Protein 6ECM (pdb70)

Structure (mmCIF, N/CA/C/O backbone):
data_6ECM
#
_entry.id   6ECM
#
_cell.length_a   54.498
_cell.length_b   54.498
_cell.length_c   83.580
_cell.angle_alpha   90.00
_cell.angle_beta   90.00
_cell.angle_gamma   90.00
#
_symmetry.space_group_name_H-M   'P 43 21 2'
#
loop_
_entity.id
_entity.type
_entity.pdbx_description
1 polymer 'Sorting nexin-15'
2 non-polymer 'SULFATE ION'
3 water water
#
loop_
_atom_site.group_PDB
_atom_site.id
_atom_site.type_symbol
_atom_site.label_atom_id
_atom_site.label_alt_id
_atom_site.label_comp_id
_atom_site.label_asym_id
_atom_site.label_entity_id
_atom_site.label_seq_id
_atom_site.pdbx_PDB_ins_code
_atom_site.Cartn_x
_atom_site.Cartn_y
_atom_site.Cartn_z
_atom_site.occupancy
_atom_site.B_iso_or_equiv
_atom_site.auth_seq_id
_atom_site.auth_comp_id
_atom_site.auth_asym_id
_atom_site.auth_atom_id
_atom_site.pdbx_PDB_model_num
ATOM 1 N N . PHE A 1 11 ? 82.018 -12.995 20.027 1.00 88.33 9 PHE A N 1
ATOM 2 C CA . PHE A 1 11 ? 81.182 -12.895 21.219 1.00 103.15 9 PHE A CA 1
ATOM 3 C C . PHE A 1 11 ? 81.422 -11.578 21.972 1.00 100.04 9 PHE A C 1
ATOM 4 O O . PHE A 1 11 ? 82.077 -11.575 23.013 1.00 109.88 9 PHE A O 1
ATOM 12 N N . LEU A 1 12 ? 80.883 -10.491 21.403 1.00 93.67 10 LEU A N 1
ATOM 13 C CA . LEU A 1 12 ? 80.900 -9.089 21.883 1.00 93.21 10 LEU A CA 1
ATOM 14 C C . LEU A 1 12 ? 80.815 -8.187 20.641 1.00 84.75 10 LEU A C 1
ATOM 15 O O . LEU A 1 12 ? 81.835 -7.841 20.053 1.00 73.57 10 LEU A O 1
ATOM 20 N N . ARG A 1 13 ? 79.600 -7.816 20.245 1.00 82.52 11 ARG A N 1
ATOM 21 C CA . ARG A 1 13 ? 79.382 -7.097 18.986 1.00 71.21 11 ARG A CA 1
ATOM 22 C C . ARG A 1 13 ? 79.890 -5.647 19.001 1.00 73.89 11 ARG A C 1
ATOM 23 O O . ARG A 1 13 ? 79.891 -4.984 20.042 1.00 77.70 11 ARG A O 1
ATOM 31 N N . HIS A 1 14 ? 80.335 -5.179 17.832 1.00 72.78 12 HIS A N 1
ATOM 32 C CA . HIS A 1 14 ? 80.773 -3.793 17.627 1.00 67.14 12 HIS A CA 1
ATOM 33 C C . HIS A 1 14 ? 80.463 -3.320 16.205 1.00 62.44 12 HIS A C 1
ATOM 34 O O . HIS A 1 14 ? 80.884 -3.952 15.251 1.00 65.33 12 HIS A O 1
ATOM 41 N N . TYR A 1 15 ? 79.739 -2.216 16.056 1.00 63.68 13 TYR A N 1
ATOM 42 C CA . TYR A 1 15 ? 79.439 -1.705 14.716 1.00 67.74 13 TYR A CA 1
ATOM 43 C C . TYR A 1 15 ? 80.162 -0.407 14.434 1.00 70.62 13 TYR A C 1
ATOM 44 O O . TYR A 1 15 ? 80.393 0.397 15.340 1.00 71.48 13 TYR A O 1
ATOM 53 N N . THR A 1 16 ? 80.510 -0.210 13.168 1.00 65.56 14 THR A N 1
ATOM 54 C CA . THR A 1 16 ? 80.945 1.096 12.677 1.00 62.01 14 THR A CA 1
ATOM 55 C C . THR A 1 16 ? 80.316 1.360 11.322 1.00 57.53 14 THR A C 1
ATOM 56 O O . THR A 1 16 ? 80.050 0.428 10.571 1.00 58.87 14 THR A O 1
ATOM 60 N N . VAL A 1 17 ? 80.039 2.629 11.047 1.00 58.37 15 VAL A N 1
ATOM 61 C CA . VAL A 1 17 ? 79.612 3.079 9.733 1.00 54.27 15 VAL A CA 1
ATOM 62 C C . VAL A 1 17 ? 80.626 4.100 9.252 1.00 61.84 15 VAL A C 1
ATOM 63 O O . VAL A 1 17 ? 80.941 5.046 9.970 1.00 63.05 15 VAL A O 1
ATOM 67 N N . SER A 1 18 ? 81.153 3.919 8.049 1.00 71.32 16 SER A N 1
ATOM 68 C CA . SER A 1 18 ? 82.279 4.743 7.631 1.00 65.50 16 SER A CA 1
ATOM 69 C C . SER A 1 18 ? 82.486 4.843 6.141 1.00 74.38 16 SER A C 1
ATOM 70 O O . SER A 1 18 ? 81.720 4.296 5.344 1.00 58.74 16 SER A O 1
ATOM 73 N N . ASP A 1 19 ? 83.562 5.545 5.798 1.00 81.39 17 ASP A N 1
ATOM 74 C CA . ASP A 1 19 ? 84.061 5.671 4.434 1.00 74.77 17 ASP A CA 1
ATOM 75 C C . ASP A 1 19 ? 82.965 5.849 3.394 1.00 74.15 17 ASP A C 1
ATOM 76 O O . ASP A 1 19 ? 82.793 4.999 2.515 1.00 71.08 17 ASP A O 1
ATOM 81 N N . PRO A 1 20 ? 82.211 6.957 3.494 1.00 73.28 18 PRO A N 1
ATOM 82 C CA . PRO A 1 20 ? 81.194 7.250 2.479 1.00 71.38 18 PRO A CA 1
ATOM 83 C C . PRO A 1 20 ? 81.838 7.397 1.107 1.00 77.05 18 PRO A C 1
ATOM 84 O O . PRO A 1 20 ? 82.960 7.900 1.025 1.00 67.75 18 PRO A O 1
ATOM 88 N N . ARG A 1 21 ? 81.147 6.939 0.063 1.00 71.93 19 ARG A N 1
ATOM 89 C CA . ARG A 1 21 ? 81.660 6.948 -1.303 1.00 69.63 19 ARG A CA 1
ATOM 90 C C . ARG A 1 21 ? 80.504 7.137 -2.283 1.00 72.33 19 ARG A C 1
ATOM 91 O O . ARG A 1 21 ? 79.502 6.424 -2.210 1.00 65.27 19 ARG A O 1
ATOM 99 N N . THR A 1 22 ? 80.640 8.084 -3.205 1.00 71.74 20 THR A N 1
ATOM 100 C CA . THR A 1 22 ? 79.602 8.296 -4.205 1.00 78.70 20 THR A CA 1
ATOM 101 C C . THR A 1 22 ? 79.608 7.131 -5.196 1.00 68.35 20 THR A C 1
ATOM 102 O O . THR A 1 22 ? 80.667 6.586 -5.510 1.00 75.62 20 THR A O 1
ATOM 106 N N . HIS A 1 23 ? 78.421 6.753 -5.670 1.00 60.31 21 HIS A N 1
ATOM 107 C CA . HIS A 1 23 ? 78.235 5.644 -6.604 1.00 64.09 21 HIS A CA 1
ATOM 108 C C . HIS A 1 23 ? 78.063 6.209 -8.024 1.00 67.39 21 HIS A C 1
ATOM 109 O O . HIS A 1 23 ? 77.660 7.360 -8.181 1.00 62.37 21 HIS A O 1
ATOM 116 N N . PRO A 1 24 ? 78.398 5.422 -9.060 1.00 63.46 22 PRO A N 1
ATOM 117 C CA . PRO A 1 24 ? 78.223 5.972 -10.411 1.00 70.07 22 PRO A CA 1
ATOM 118 C C . PRO A 1 24 ? 76.802 6.472 -10.668 1.00 77.73 22 PRO A C 1
ATOM 119 O O . PRO A 1 24 ? 76.632 7.395 -11.466 1.00 75.07 22 PRO A O 1
ATOM 123 N N . LYS A 1 25 ? 75.816 5.901 -9.975 1.00 68.74 23 LYS A N 1
ATOM 124 C CA . LYS A 1 25 ? 74.424 6.328 -10.108 1.00 66.00 23 LYS A CA 1
ATOM 125 C C . LYS A 1 25 ? 74.074 7.587 -9.313 1.00 74.80 23 LYS A C 1
ATOM 126 O O . LYS A 1 25 ? 72.920 8.020 -9.320 1.00 72.83 23 LYS A O 1
ATOM 132 N N . GLY A 1 26 ? 75.040 8.154 -8.598 1.00 66.61 24 GLY A N 1
ATOM 133 C CA . GLY A 1 26 ? 74.793 9.392 -7.870 1.00 78.22 24 GLY A CA 1
ATOM 134 C C . GLY A 1 26 ? 74.653 9.363 -6.352 1.00 79.72 24 GLY A C 1
ATOM 135 O O . GLY A 1 26 ? 75.074 10.312 -5.682 1.00 86.56 24 GLY A O 1
ATOM 136 N N . TYR A 1 27 ? 74.065 8.302 -5.797 1.00 79.36 25 TYR A N 1
ATOM 137 C CA . TYR A 1 27 ? 73.842 8.236 -4.341 1.00 75.91 25 TYR A CA 1
ATOM 138 C C . TYR A 1 27 ? 75.078 7.884 -3.522 1.00 66.05 25 TYR A C 1
ATOM 139 O O . TYR A 1 27 ? 75.949 7.136 -3.963 1.00 71.10 25 TYR A O 1
ATOM 148 N N . THR A 1 28 ? 75.141 8.409 -2.303 1.00 82.18 26 THR A N 1
ATOM 149 C CA . THR A 1 28 ? 76.258 8.100 -1.425 1.00 75.31 26 THR A CA 1
ATOM 150 C C . THR A 1 28 ? 76.050 6.737 -0.768 1.00 72.67 26 THR A C 1
ATOM 151 O O . THR A 1 28 ? 74.919 6.349 -0.455 1.00 72.45 26 THR A O 1
ATOM 155 N N . GLU A 1 29 ? 77.146 6.006 -0.589 1.00 64.41 27 GLU A N 1
ATOM 156 C CA . GLU A 1 29 ? 77.102 4.680 0.015 1.00 78.17 27 GLU A CA 1
ATOM 157 C C . GLU A 1 29 ? 78.049 4.610 1.211 1.00 66.58 27 GLU A C 1
ATOM 158 O O . GLU A 1 29 ? 79.131 5.211 1.201 1.00 65.54 27 GLU A O 1
ATOM 164 N N . TYR A 1 30 ? 77.636 3.861 2.227 1.00 64.16 28 TYR A N 1
ATOM 165 C CA . TYR A 1 30 ? 78.384 3.738 3.471 1.00 64.48 28 TYR A CA 1
ATOM 166 C C . TYR A 1 30 ? 78.878 2.312 3.685 1.00 59.08 28 TYR A C 1
ATOM 167 O O . TYR A 1 30 ? 78.238 1.340 3.259 1.00 63.16 28 TYR A O 1
ATOM 176 N N . LYS A 1 31 ? 80.028 2.210 4.342 1.00 66.40 29 LYS A N 1
ATOM 177 C CA . LYS A 1 31 ? 80.594 0.941 4.794 1.00 65.16 29 LYS A CA 1
ATOM 178 C C . LYS A 1 31 ? 80.114 0.572 6.192 1.00 66.79 29 LYS A C 1
ATOM 179 O O . LYS A 1 31 ? 80.445 1.240 7.173 1.00 64.54 29 LYS A O 1
ATOM 185 N N . VAL A 1 32 ? 79.336 -0.4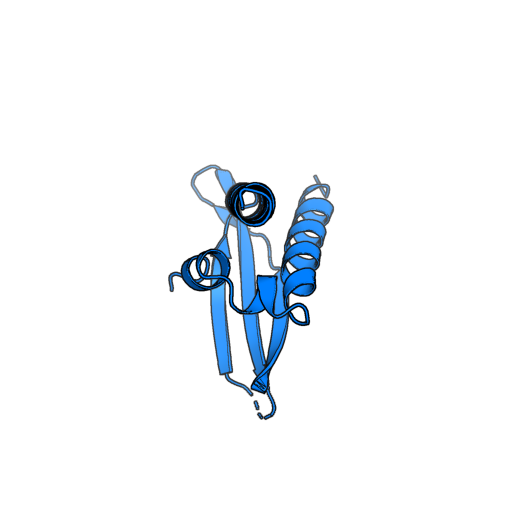97 6.283 1.00 68.22 30 VAL A N 1
ATOM 186 C CA . VAL A 1 32 ? 78.862 -0.987 7.569 1.00 63.19 30 VAL A CA 1
ATOM 187 C C . VAL A 1 32 ? 79.664 -2.196 7.989 1.00 68.29 30 VAL A C 1
ATOM 188 O O . VAL A 1 32 ? 79.638 -3.241 7.320 1.00 67.32 30 VAL A O 1
ATOM 192 N N . THR A 1 33 ? 80.375 -2.030 9.099 1.00 64.72 31 THR A N 1
ATOM 193 C CA . THR A 1 33 ? 81.243 -3.056 9.636 1.00 64.05 31 THR A CA 1
ATOM 194 C C . THR A 1 33 ? 80.694 -3.612 10.929 1.00 62.29 31 THR A C 1
ATOM 195 O O . THR A 1 33 ? 80.546 -2.885 11.916 1.00 73.39 31 THR A O 1
ATOM 199 N N . ALA A 1 34 ? 80.393 -4.902 10.919 1.00 60.10 32 ALA A N 1
ATOM 200 C CA . ALA A 1 34 ? 80.007 -5.619 12.122 1.00 58.98 32 ALA A CA 1
ATOM 201 C C . ALA A 1 34 ? 81.171 -6.487 12.578 1.00 73.32 32 ALA A C 1
ATOM 202 O O . ALA A 1 34 ? 81.628 -7.340 11.837 1.00 63.68 32 ALA A O 1
ATOM 204 N N . GLN A 1 35 ? 81.659 -6.270 13.795 1.00 66.66 33 GLN A N 1
ATOM 205 C CA . GLN A 1 35 ? 82.764 -7.062 14.310 1.00 66.19 33 GLN A CA 1
ATOM 206 C C . GLN A 1 35 ? 82.389 -7.865 15.551 1.00 81.28 33 GLN A C 1
ATOM 207 O O . GLN A 1 35 ? 81.644 -7.394 16.419 1.00 77.81 33 GLN A O 1
ATOM 213 N N . PHE A 1 36 ? 82.945 -9.068 15.637 1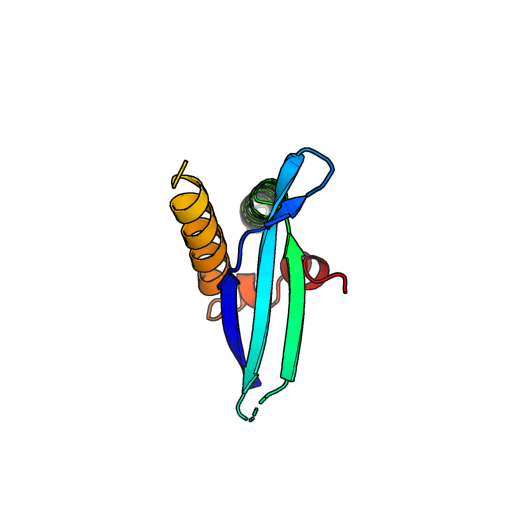.00 80.85 34 PHE A N 1
ATOM 214 C CA . PHE A 1 36 ? 82.765 -9.930 16.793 1.00 92.79 34 PHE A CA 1
ATOM 215 C C . PHE A 1 36 ? 84.126 -10.267 17.394 1.00 88.45 34 PHE A C 1
ATOM 216 O O . PHE A 1 36 ? 85.029 -10.708 16.687 1.00 91.26 34 PHE A O 1
ATOM 224 N N . ILE A 1 37 ? 84.266 -10.034 18.698 1.00 100.68 35 ILE A N 1
ATOM 225 C CA . ILE A 1 37 ? 85.532 -10.226 19.414 1.00 100.45 35 ILE A CA 1
ATOM 226 C C . ILE A 1 37 ? 85.319 -10.993 20.727 1.00 107.20 35 ILE A C 1
ATOM 227 O O . ILE A 1 37 ? 84.278 -10.843 21.375 1.00 96.53 35 ILE A O 1
ATOM 232 N N . SER A 1 38 ? 86.300 -11.808 21.119 1.00 118.40 36 SER A N 1
ATOM 233 C CA . SER A 1 38 ? 86.233 -12.532 22.394 1.00 115.55 36 SER A CA 1
ATOM 234 C C . SER A 1 38 ? 86.894 -11.735 23.513 1.00 96.36 36 SER A C 1
ATOM 235 O O . SER A 1 38 ? 87.872 -12.188 24.110 1.00 114.30 36 SER A O 1
ATOM 238 N N . VAL A 1 45 ? 88.873 -11.885 15.982 1.00 99.33 43 VAL A N 1
ATOM 239 C CA . VAL A 1 45 ? 87.949 -10.941 15.360 1.00 90.06 43 VAL A CA 1
ATOM 240 C C . VAL A 1 45 ? 87.302 -11.494 14.095 1.00 97.87 43 VAL A C 1
ATOM 241 O O . VAL A 1 45 ? 87.987 -11.812 13.127 1.00 87.58 43 VAL A O 1
ATOM 245 N N . LYS A 1 46 ? 85.977 -11.599 14.105 1.00 103.48 44 LYS A N 1
ATOM 246 C CA . LYS A 1 46 ? 85.227 -11.978 12.915 1.00 83.24 44 LYS A CA 1
ATOM 247 C C . LYS A 1 46 ? 84.446 -10.766 12.410 1.00 86.36 44 LYS A C 1
ATOM 248 O O . LYS A 1 46 ? 83.586 -10.253 13.110 1.00 91.47 44 LYS A O 1
ATOM 254 N N . GLU A 1 47 ? 84.731 -10.294 11.201 1.00 95.38 45 GLU A N 1
ATOM 255 C CA . GLU A 1 47 ? 84.021 -9.112 10.730 1.00 88.93 45 GLU A CA 1
ATOM 256 C C . GLU A 1 47 ? 83.257 -9.316 9.423 1.00 70.64 45 GLU A C 1
ATOM 257 O O . GLU A 1 47 ? 83.697 -10.010 8.506 1.00 82.16 45 GLU A O 1
ATOM 263 N N . VAL A 1 48 ? 82.085 -8.693 9.387 1.00 63.90 46 VAL A N 1
ATOM 264 C CA . VAL A 1 48 ? 81.155 -8.740 8.281 1.00 74.05 46 VAL A CA 1
ATOM 265 C C . VAL A 1 48 ? 80.978 -7.332 7.729 1.00 81.20 46 VAL A C 1
ATOM 266 O O . VAL A 1 48 ? 80.707 -6.399 8.483 1.00 71.99 46 VAL A O 1
ATOM 270 N N . VAL A 1 49 ? 81.141 -7.171 6.423 1.00 66.58 47 VAL A N 1
ATOM 271 C CA . VAL A 1 49 ? 81.047 -5.848 5.823 1.00 66.79 47 VAL A CA 1
ATOM 272 C C . VAL A 1 49 ? 79.956 -5.799 4.761 1.00 75.78 47 VAL A C 1
ATOM 273 O O . VAL A 1 49 ? 79.875 -6.677 3.895 1.00 76.39 47 VAL A O 1
ATOM 277 N N . VAL A 1 50 ? 79.109 -4.777 4.834 1.00 64.91 48 VAL A N 1
ATOM 278 C CA . VAL A 1 50 ? 78.133 -4.554 3.777 1.00 64.35 48 VAL A CA 1
ATOM 279 C C . VAL A 1 50 ? 78.114 -3.089 3.405 1.00 65.65 48 VAL A C 1
ATOM 280 O O . VAL A 1 50 ? 78.543 -2.246 4.186 1.00 66.76 48 VAL A O 1
ATOM 284 N N . TRP A 1 51 ? 77.600 -2.777 2.225 1.00 62.36 49 TRP A N 1
ATOM 285 C CA . TRP A 1 51 ? 77.502 -1.392 1.797 1.00 56.29 49 TRP A CA 1
ATOM 286 C C . TRP A 1 51 ? 76.044 -0.984 1.742 1.00 58.84 49 TRP A C 1
ATOM 287 O O . TRP A 1 51 ? 75.209 -1.751 1.280 1.00 53.40 49 TRP A O 1
ATOM 298 N N . LYS A 1 52 ? 75.727 0.199 2.265 1.00 52.14 50 LYS A N 1
ATOM 299 C CA . LYS A 1 52 ? 74.327 0.591 2.406 1.00 55.04 50 LYS A CA 1
ATOM 300 C C . LYS A 1 52 ? 74.144 2.077 2.124 1.00 60.69 50 LYS A C 1
ATOM 301 O O . LYS A 1 52 ? 74.996 2.868 2.492 1.00 66.85 50 LYS A O 1
ATOM 307 N N . ARG A 1 53 ? 73.043 2.471 1.490 1.00 65.41 51 ARG A N 1
ATOM 308 C CA . ARG A 1 53 ? 72.745 3.898 1.397 1.00 76.49 51 ARG A CA 1
ATOM 309 C C . ARG A 1 53 ? 71.805 4.295 2.530 1.00 78.90 51 ARG A C 1
ATOM 310 O O . ARG A 1 53 ? 71.072 3.457 3.055 1.00 79.47 51 ARG A O 1
ATOM 318 N N . TYR A 1 54 ? 71.842 5.567 2.917 1.00 75.53 52 TYR A N 1
ATOM 319 C CA . TYR A 1 54 ? 71.043 6.074 4.037 1.00 75.22 52 TYR A CA 1
ATOM 320 C C . TYR A 1 54 ? 69.557 5.682 3.980 1.00 77.33 52 TYR A C 1
ATOM 321 O O . TYR A 1 54 ? 68.894 5.550 5.007 1.00 73.33 52 TYR A O 1
ATOM 330 N N . SER A 1 55 ? 69.035 5.481 2.778 1.00 70.05 53 SER A N 1
ATOM 331 C CA . SER A 1 55 ? 67.654 5.058 2.636 1.00 72.19 53 SER A CA 1
ATOM 332 C C . SER A 1 55 ? 67.463 3.646 3.194 1.00 72.50 53 SER A C 1
ATOM 333 O O . SER A 1 55 ? 66.359 3.265 3.620 1.00 73.31 53 SER A O 1
ATOM 336 N N . ASP A 1 56 ? 68.538 2.865 3.198 1.00 71.07 54 ASP A N 1
ATOM 337 C CA . ASP A 1 56 ? 68.460 1.512 3.741 1.00 78.03 54 ASP A CA 1
ATOM 338 C C . ASP A 1 56 ? 68.301 1.554 5.232 1.00 69.33 54 ASP A C 1
ATOM 339 O O . ASP A 1 56 ? 67.517 0.797 5.813 1.00 76.03 54 ASP A O 1
ATOM 344 N N . PHE A 1 57 ? 69.068 2.437 5.857 1.00 69.89 55 PHE A N 1
ATOM 345 C CA . PHE A 1 57 ? 68.984 2.611 7.299 1.00 71.66 55 PHE A CA 1
ATOM 346 C C . PHE A 1 57 ? 67.596 3.134 7.668 1.00 77.21 55 PHE A C 1
ATOM 347 O O . PHE A 1 57 ? 67.010 2.711 8.665 1.00 71.54 55 PHE A O 1
ATOM 355 N N . ARG A 1 58 ? 67.060 4.036 6.846 1.00 82.01 56 ARG A N 1
ATOM 356 C CA . ARG A 1 58 ? 65.704 4.538 7.075 1.00 81.85 56 ARG A CA 1
ATOM 357 C C . ARG A 1 58 ? 64.688 3.395 7.073 1.00 72.41 56 ARG A C 1
ATOM 358 O O . ARG A 1 58 ? 63.834 3.298 7.975 1.00 69.22 56 ARG A O 1
ATOM 366 N N . LYS A 1 59 ? 64.779 2.524 6.070 1.00 73.80 57 LYS A N 1
ATOM 367 C CA . LYS A 1 59 ? 63.857 1.386 6.012 1.00 86.36 57 LYS A CA 1
ATOM 368 C C . LYS A 1 59 ? 64.027 0.478 7.223 1.00 73.27 57 LYS A C 1
ATOM 369 O O . LYS A 1 59 ? 63.042 -0.010 7.784 1.00 79.98 57 LYS A O 1
ATOM 375 N N . LEU A 1 60 ? 65.278 0.242 7.611 1.00 73.84 58 LEU A N 1
ATOM 376 C CA . LEU A 1 60 ? 65.567 -0.611 8.755 1.00 78.83 58 LEU A CA 1
ATOM 377 C C . LEU A 1 60 ? 64.862 -0.091 9.992 1.00 77.89 58 LEU A C 1
ATOM 378 O O . LEU A 1 60 ? 64.029 -0.784 10.576 1.00 79.46 58 LEU A O 1
ATOM 383 N N . H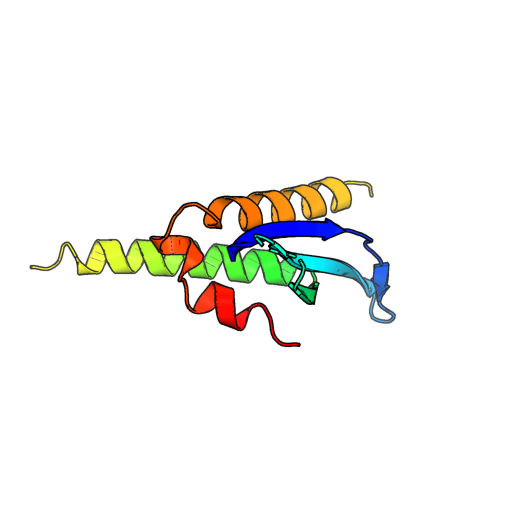IS A 1 61 ? 65.223 1.134 10.371 1.00 70.08 59 HIS A N 1
ATOM 384 C CA . HIS A 1 61 ? 64.589 1.880 11.444 1.00 59.47 59 HIS A CA 1
ATOM 385 C C . HIS A 1 61 ? 63.064 1.771 11.435 1.00 73.92 59 HIS A C 1
ATOM 386 O O . HIS A 1 61 ? 62.443 1.472 12.460 1.00 75.90 59 HIS A O 1
ATOM 393 N N . GLY A 1 62 ? 62.462 2.006 10.273 1.00 71.14 60 GLY A N 1
ATOM 394 C CA . GLY A 1 62 ? 61.017 1.936 10.140 1.00 69.14 60 GLY A CA 1
ATOM 395 C C . GLY A 1 62 ? 60.467 0.552 10.420 1.00 72.56 60 GLY A C 1
ATOM 396 O O . GLY A 1 62 ? 59.377 0.396 10.991 1.00 77.84 60 GLY A O 1
ATOM 397 N N . ASP A 1 63 ? 61.231 -0.463 10.029 1.00 66.70 61 ASP A N 1
ATOM 398 C CA . ASP A 1 63 ? 60.813 -1.850 10.234 1.00 70.25 61 ASP A CA 1
ATOM 399 C C . ASP A 1 63 ? 60.929 -2.277 11.686 1.00 71.19 61 ASP A C 1
ATOM 400 O O . ASP A 1 63 ? 60.109 -3.050 12.189 1.00 74.14 61 ASP A O 1
ATOM 405 N N . LEU A 1 64 ? 61.961 -1.781 12.354 1.00 70.12 62 LEU A N 1
ATOM 406 C CA . LEU A 1 64 ? 62.127 -2.040 13.771 1.00 79.32 62 LEU A CA 1
ATOM 407 C C . LEU A 1 64 ? 60.970 -1.394 14.548 1.00 77.34 62 LEU A C 1
ATOM 408 O O . LEU A 1 64 ? 60.253 -2.078 15.301 1.00 78.46 62 LEU A O 1
ATOM 413 N N . ALA A 1 65 ? 60.764 -0.095 14.322 1.00 77.18 63 ALA A N 1
ATOM 414 C CA . ALA A 1 65 ? 59.700 0.642 15.003 1.00 75.06 63 ALA A CA 1
ATOM 415 C C . ALA A 1 65 ? 58.322 0.003 14.778 1.00 84.36 63 ALA A C 1
ATOM 416 O O . ALA A 1 65 ? 57.554 -0.168 15.733 1.00 86.36 63 ALA A O 1
ATOM 418 N N . TYR A 1 66 ? 58.007 -0.373 13.538 1.00 70.25 64 TYR A N 1
ATOM 419 C CA . TYR A 1 66 ? 56.704 -0.998 13.281 1.00 79.58 64 TYR A CA 1
ATOM 420 C C . TYR A 1 66 ? 56.595 -2.426 13.850 1.00 77.33 64 TYR A C 1
ATOM 421 O O . TYR A 1 66 ? 55.511 -2.835 14.305 1.00 73.63 64 TYR A O 1
ATOM 430 N N . THR A 1 67 ? 57.696 -3.180 13.836 1.00 67.11 65 THR A N 1
ATOM 431 C CA . THR A 1 67 ? 57.684 -4.523 14.428 1.00 73.74 65 THR A CA 1
ATOM 432 C C . THR A 1 67 ? 57.371 -4.457 15.932 1.00 79.86 65 THR A C 1
ATOM 433 O O . THR A 1 67 ? 56.603 -5.268 16.463 1.00 74.06 65 THR A O 1
ATOM 437 N N . HIS A 1 68 ? 57.954 -3.487 16.625 1.00 67.54 66 HIS A N 1
ATOM 438 C CA . HIS A 1 68 ? 57.743 -3.432 18.063 1.00 76.64 66 HIS A CA 1
ATOM 439 C C . HIS A 1 68 ? 56.415 -2.776 18.417 1.00 78.89 66 HIS A C 1
ATOM 440 O O . HIS A 1 68 ? 55.799 -3.133 19.428 1.00 80.91 66 HIS A O 1
ATOM 447 N N . ARG A 1 69 ? 55.958 -1.847 17.579 1.00 75.82 67 ARG A N 1
ATOM 448 C CA . ARG A 1 69 ? 54.627 -1.273 17.753 1.00 80.95 67 ARG A CA 1
ATOM 449 C C . ARG A 1 69 ? 53.575 -2.373 17.659 1.00 81.97 67 ARG A C 1
ATOM 450 O O . ARG A 1 69 ? 52.657 -2.457 18.487 1.00 81.20 67 ARG A O 1
ATOM 458 N N . ASN A 1 70 ? 53.714 -3.227 16.654 1.00 72.78 68 ASN A N 1
ATOM 459 C CA . ASN A 1 70 ? 52.728 -4.282 16.468 1.00 78.47 68 ASN A CA 1
ATOM 460 C C . ASN A 1 70 ? 52.897 -5.424 17.470 1.00 83.63 68 ASN A C 1
ATOM 461 O O . ASN A 1 70 ? 51.921 -6.097 17.816 1.00 75.87 68 ASN A O 1
ATOM 466 N N . LEU A 1 71 ? 54.122 -5.640 17.943 1.00 79.29 69 LEU A N 1
ATOM 467 C CA . LEU A 1 71 ? 54.334 -6.621 18.997 1.00 80.85 69 LEU A CA 1
ATOM 468 C C . LEU A 1 71 ? 53.556 -6.163 20.209 1.00 86.73 69 LEU A C 1
ATOM 469 O O . LEU A 1 71 ? 52.854 -6.937 20.848 1.00 80.63 69 LEU A O 1
ATOM 474 N N . PHE A 1 72 ? 53.680 -4.878 20.502 1.00 89.28 70 PHE A N 1
ATOM 475 C CA . PHE A 1 72 ? 52.971 -4.273 21.612 1.00 82.43 70 PHE A CA 1
ATOM 476 C C . PHE A 1 72 ? 51.453 -4.417 21.467 1.00 82.59 70 PHE A C 1
ATOM 477 O O . PHE A 1 72 ? 50.760 -4.921 22.373 1.00 86.87 70 PHE A O 1
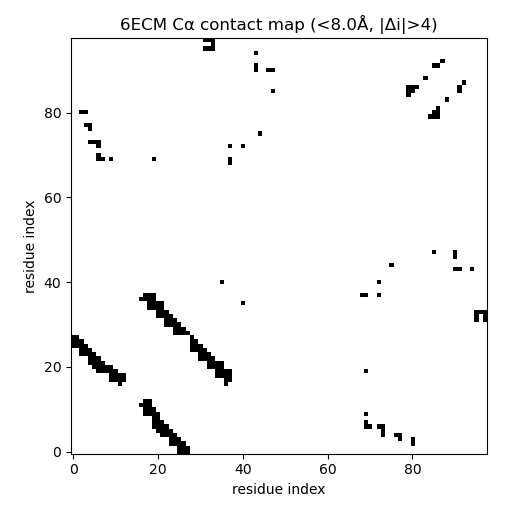ATOM 485 N N . ARG A 1 73 ? 50.941 -3.994 20.316 1.00 78.49 71 ARG A N 1
ATOM 486 C CA . ARG A 1 73 ? 49.507 -4.050 20.069 1.00 79.52 71 ARG A CA 1
ATOM 487 C C . ARG A 1 73 ? 48.998 -5.486 19.916 1.00 85.98 71 ARG A C 1
ATOM 488 O O . ARG A 1 73 ? 47.794 -5.711 19.806 1.00 95.42 71 ARG A O 1
ATOM 496 N N . ARG A 1 74 ? 49.903 -6.458 19.901 1.00 75.04 72 ARG A N 1
ATOM 497 C CA . ARG A 1 74 ? 49.481 -7.854 19.878 1.00 75.14 72 ARG A CA 1
ATOM 498 C C . ARG A 1 74 ? 49.509 -8.444 21.279 1.00 95.66 72 ARG A C 1
ATOM 499 O O . ARG A 1 74 ? 48.643 -9.235 21.635 1.00 99.08 72 ARG A O 1
ATOM 507 N N . LEU A 1 75 ? 50.506 -8.054 22.070 1.00 91.55 73 LEU A N 1
ATOM 508 C CA . LEU A 1 75 ? 50.582 -8.460 23.467 1.00 85.91 73 LEU A CA 1
ATOM 509 C C . LEU A 1 75 ? 49.334 -7.975 24.173 1.00 88.67 73 LEU A C 1
ATOM 510 O O . LEU A 1 75 ? 48.667 -8.736 24.870 1.00 87.49 73 LEU A O 1
ATOM 515 N N . GLU A 1 76 ? 48.999 -6.709 23.968 1.00 96.98 74 GLU A N 1
ATOM 516 C CA . GLU A 1 76 ? 47.758 -6.198 24.527 1.00 91.80 74 GLU A CA 1
ATOM 517 C C . GLU A 1 76 ? 46.569 -6.500 23.605 1.00 95.09 74 GLU A C 1
ATOM 518 O O . GLU A 1 76 ? 45.976 -5.596 23.025 1.00 111.83 74 GLU A O 1
ATOM 524 N N . GLU A 1 77 ? 46.242 -7.784 23.463 1.00 97.51 75 GLU A N 1
ATOM 525 C CA . GLU A 1 77 ? 45.027 -8.210 22.766 1.00 102.86 75 GLU A CA 1
ATOM 526 C C . GLU A 1 77 ? 44.269 -9.240 23.614 1.00 112.81 75 GLU A C 1
ATOM 527 O O . GLU A 1 77 ? 43.050 -9.393 23.482 1.00 105.08 75 GLU A O 1
ATOM 533 N N . PHE A 1 78 ? 44.994 -9.931 24.493 1.00 112.79 76 PHE A N 1
ATOM 534 C CA . PHE A 1 78 ? 44.398 -10.903 25.403 1.00 83.81 76 PHE A CA 1
ATOM 535 C C . PHE A 1 78 ? 45.149 -10.913 26.724 1.00 105.31 76 PHE A C 1
ATOM 536 O O . PHE A 1 78 ? 44.567 -10.681 27.789 1.00 124.13 76 PHE A O 1
ATOM 538 N N . ALA A 1 92 ? 77.900 20.008 2.314 1.00 104.35 90 ALA A N 1
ATOM 539 C CA . ALA A 1 92 ? 77.364 18.651 2.235 1.00 113.46 90 ALA A CA 1
ATOM 540 C C . ALA A 1 92 ? 78.038 17.718 3.240 1.00 110.63 90 ALA A C 1
ATOM 541 O O . ALA A 1 92 ? 78.345 16.567 2.922 1.00 111.33 90 ALA A O 1
ATOM 543 N N . SER A 1 93 ? 78.275 18.224 4.448 1.00 116.04 91 SER A N 1
ATOM 544 C CA . SER A 1 93 ? 78.714 17.391 5.567 1.00 112.55 91 SER A CA 1
ATOM 545 C C . SER A 1 93 ? 77.512 16.991 6.412 1.00 99.79 91 SER A C 1
ATOM 546 O O . SER A 1 93 ? 77.651 16.603 7.571 1.00 92.63 91 SER A O 1
ATOM 549 N N . VAL A 1 94 ? 76.329 17.094 5.818 1.00 99.83 92 VAL A N 1
ATOM 550 C CA . VAL A 1 94 ? 75.127 16.566 6.436 1.00 100.36 92 VAL A CA 1
ATOM 551 C C . VAL A 1 94 ? 75.163 15.040 6.369 1.00 111.78 92 VAL A C 1
ATOM 552 O O . VAL A 1 94 ? 74.543 14.352 7.185 1.00 106.41 92 VAL A O 1
ATOM 556 N N . ILE A 1 95 ? 75.908 14.512 5.400 1.00 104.83 93 ILE A N 1
ATOM 557 C CA . ILE A 1 95 ? 76.064 13.069 5.266 1.00 101.63 93 ILE A CA 1
ATOM 558 C C . ILE A 1 95 ? 76.915 12.506 6.397 1.00 96.75 93 ILE A C 1
ATOM 559 O O . ILE A 1 95 ? 76.959 11.297 6.607 1.00 91.43 93 ILE A O 1
ATOM 564 N N . GLU A 1 96 ? 77.614 13.384 7.107 1.00 87.44 94 GLU A N 1
ATOM 565 C CA . GLU A 1 96 ? 78.318 12.972 8.302 1.00 90.38 94 GLU A CA 1
ATOM 566 C C . GLU A 1 96 ? 77.291 12.790 9.410 1.00 88.15 94 GLU A C 1
ATOM 567 O O . GLU A 1 96 ? 77.398 11.873 10.232 1.00 89.02 94 GLU A O 1
ATOM 573 N N . GLU A 1 97 ? 76.288 13.667 9.413 1.00 92.09 95 GLU A N 1
ATOM 574 C CA . GLU A 1 97 ? 75.144 13.522 10.306 1.00 98.85 95 GLU A CA 1
ATOM 575 C C . GLU A 1 97 ? 74.448 12.200 10.010 1.00 96.78 95 GLU A C 1
ATOM 576 O O . GLU A 1 97 ? 74.037 11.490 10.928 1.00 89.71 95 GLU A O 1
ATOM 582 N N . ARG A 1 98 ? 74.325 11.877 8.723 1.00 88.49 96 ARG A N 1
ATOM 583 C CA . ARG A 1 98 ? 73.704 10.628 8.295 1.00 75.11 96 ARG A CA 1
ATOM 584 C C . ARG A 1 98 ? 74.524 9.411 8.728 1.00 74.38 96 ARG A C 1
ATOM 585 O O . ARG A 1 98 ? 73.976 8.411 9.197 1.00 72.77 96 ARG A O 1
ATOM 593 N N . ARG A 1 99 ? 75.841 9.507 8.571 1.00 74.29 97 ARG A N 1
ATOM 594 C CA . ARG A 1 99 ? 76.743 8.405 8.895 1.00 80.16 97 ARG A CA 1
ATOM 595 C C . ARG A 1 99 ? 76.626 8.119 10.390 1.00 78.67 97 ARG A C 1
ATOM 596 O O . ARG A 1 99 ? 76.400 6.973 10.817 1.00 71.38 97 ARG A O 1
ATOM 604 N N . LYS A 1 100 ? 76.751 9.187 11.175 1.00 82.07 98 LYS A N 1
ATOM 605 C CA . LYS A 1 100 ? 76.626 9.107 12.620 1.00 74.59 98 LYS A CA 1
ATOM 606 C C . LYS A 1 100 ? 75.264 8.574 13.045 1.00 71.04 98 LYS A C 1
ATOM 607 O O . LYS A 1 100 ? 75.174 7.752 13.943 1.00 72.31 98 LYS A O 1
ATOM 613 N N . GLY A 1 101 ? 74.202 9.043 12.402 1.00 80.17 99 GLY A N 1
ATOM 614 C CA . GLY A 1 101 ? 72.860 8.601 12.737 1.00 73.71 99 GLY A CA 1
ATOM 615 C C . GLY A 1 101 ? 72.687 7.111 12.511 1.00 80.92 99 GLY A C 1
ATOM 616 O O . GLY A 1 101 ? 72.129 6.398 13.358 1.00 83.27 99 GLY A O 1
ATOM 617 N N . ALA A 1 102 ? 73.180 6.635 11.371 1.00 60.19 100 ALA A N 1
ATOM 618 C CA . ALA A 1 102 ? 73.089 5.224 11.038 1.00 59.90 100 ALA A CA 1
ATOM 619 C C . ALA A 1 102 ? 73.855 4.384 12.043 1.00 59.14 100 ALA A C 1
ATOM 620 O O . ALA A 1 102 ? 73.365 3.369 12.550 1.00 66.90 100 ALA A O 1
ATOM 622 N N . GLU A 1 103 ? 75.072 4.826 12.329 1.00 61.22 101 GLU A N 1
ATOM 623 C CA . GLU A 1 103 ? 75.951 4.133 13.259 1.00 55.51 101 GLU A CA 1
ATOM 624 C C . GLU A 1 103 ? 75.357 4.067 14.666 1.00 63.87 101 GLU A C 1
ATOM 625 O O . GLU A 1 103 ? 75.418 3.023 15.327 1.00 59.85 101 GLU A O 1
ATOM 631 N N . ASP A 1 104 ? 74.815 5.191 15.127 1.00 66.46 102 ASP A N 1
ATOM 632 C CA . ASP A 1 104 ? 74.218 5.277 16.462 1.00 71.22 102 ASP A CA 1
ATOM 633 C C . ASP A 1 104 ? 73.054 4.317 16.543 1.00 71.66 102 ASP A C 1
ATOM 634 O O . ASP A 1 104 ? 72.998 3.479 17.443 1.00 62.05 102 ASP A O 1
ATOM 639 N N . LEU A 1 105 ? 72.144 4.438 15.574 1.00 67.32 103 LEU A N 1
ATOM 640 C CA . LEU A 1 105 ? 71.009 3.531 15.453 1.00 55.88 103 LEU A CA 1
ATOM 641 C C . LEU A 1 105 ? 71.429 2.064 15.513 1.00 70.48 103 LEU A C 1
ATOM 642 O O . LEU A 1 105 ? 70.807 1.263 16.196 1.00 59.44 103 LEU A O 1
ATOM 647 N N . LEU A 1 106 ? 72.475 1.706 14.773 1.00 76.48 104 LEU A N 1
ATOM 648 C CA . LEU A 1 106 ? 72.962 0.329 14.798 1.00 69.08 104 LEU A CA 1
ATOM 649 C C . LEU A 1 106 ? 73.455 -0.050 16.199 1.00 67.70 104 LEU A C 1
ATOM 650 O O . LEU A 1 106 ? 73.126 -1.120 16.710 1.00 63.99 104 LEU A O 1
ATOM 655 N N . ARG A 1 107 ? 74.231 0.836 16.817 1.00 63.45 105 ARG A N 1
ATOM 656 C CA . ARG A 1 107 ? 74.825 0.559 18.123 1.00 65.16 105 ARG A CA 1
ATOM 657 C C . ARG A 1 107 ? 73.746 0.364 19.179 1.00 70.10 105 ARG A C 1
ATOM 658 O O . ARG A 1 107 ? 73.899 -0.418 20.111 1.00 58.46 105 ARG A O 1
ATOM 666 N N . PHE A 1 108 ? 72.636 1.062 18.986 1.00 68.64 106 PHE A N 1
ATOM 667 C CA . PHE A 1 108 ? 71.500 1.010 19.887 1.00 69.75 106 PHE A CA 1
ATOM 668 C C . PHE A 1 108 ? 70.993 -0.407 20.158 1.00 73.23 106 PHE A C 1
ATOM 669 O O . PHE A 1 108 ? 70.437 -0.678 21.221 1.00 82.71 106 PHE A O 1
ATOM 677 N N . THR A 1 109 ? 71.191 -1.304 19.201 1.00 67.15 107 THR A N 1
ATOM 678 C CA . 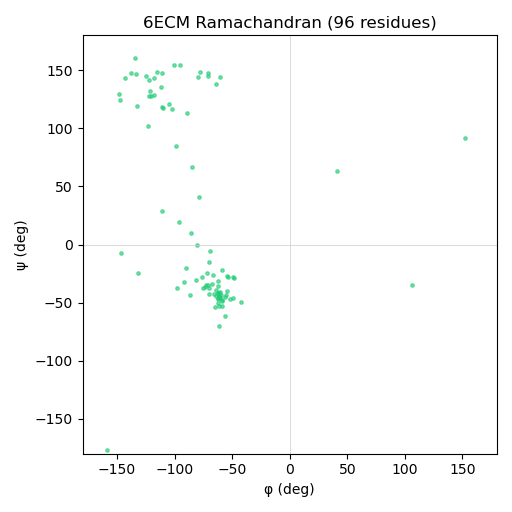THR A 1 109 ? 70.601 -2.634 19.260 1.00 61.70 107 THR A CA 1
ATOM 679 C C . THR A 1 109 ? 71.482 -3.655 19.958 1.00 69.97 107 THR A C 1
ATOM 680 O O . THR A 1 109 ? 71.000 -4.700 20.401 1.00 74.71 107 THR A O 1
ATOM 684 N N . VAL A 1 110 ? 72.774 -3.356 20.049 1.00 63.28 108 VAL A N 1
ATOM 685 C CA . VAL A 1 110 ? 73.747 -4.320 20.552 1.00 63.08 108 VAL A CA 1
ATOM 686 C C . VAL A 1 110 ? 73.367 -4.921 21.907 1.00 83.44 108 VAL A C 1
ATOM 687 O O . VAL A 1 110 ? 73.418 -6.147 22.083 1.00 77.27 108 VAL A O 1
ATOM 691 N N . HIS A 1 111 ? 72.971 -4.067 22.852 1.00 75.25 109 HIS A N 1
ATOM 692 C CA . HIS A 1 111 ? 72.667 -4.519 24.213 1.00 82.27 109 HIS A CA 1
ATOM 693 C C . HIS A 1 111 ? 71.187 -4.434 24.554 1.00 80.29 109 HIS A C 1
ATOM 694 O O . HIS A 1 111 ? 70.814 -4.253 25.716 1.00 73.36 109 HIS A O 1
ATOM 701 N N . ILE A 1 112 ? 70.354 -4.558 23.526 1.00 78.80 110 ILE A N 1
ATOM 702 C CA . ILE A 1 112 ? 68.935 -4.826 23.705 1.00 65.16 110 ILE A CA 1
ATOM 703 C C . ILE A 1 112 ? 68.605 -6.100 22.941 1.00 68.91 110 ILE A C 1
ATOM 704 O O . ILE A 1 112 ? 68.513 -6.087 21.713 1.00 72.23 110 ILE A O 1
ATOM 709 N N . PRO A 1 113 ? 68.469 -7.216 23.662 1.00 69.00 111 PRO A N 1
ATOM 710 C CA . PRO A 1 113 ? 68.256 -8.511 23.014 1.00 67.01 111 PRO A CA 1
ATOM 711 C C . PRO A 1 113 ? 67.013 -8.529 22.148 1.00 65.67 111 PRO A C 1
ATOM 712 O O . PRO A 1 113 ? 66.926 -9.361 21.260 1.00 69.92 111 PRO A O 1
ATOM 716 N N . ALA A 1 114 ? 66.068 -7.633 22.405 1.00 66.72 112 ALA A N 1
ATOM 717 C CA . ALA A 1 114 ? 64.852 -7.591 21.608 1.00 66.90 112 ALA A CA 1
ATOM 718 C C . ALA A 1 114 ? 65.197 -7.077 20.222 1.00 69.57 112 ALA A C 1
ATOM 719 O O . ALA A 1 114 ? 64.657 -7.550 19.228 1.00 74.99 112 ALA A O 1
ATOM 721 N N . LEU A 1 115 ? 66.124 -6.125 20.170 1.00 73.56 113 LEU A N 1
ATOM 722 C CA . LEU A 1 115 ? 66.612 -5.576 18.911 1.00 73.53 113 LEU A CA 1
ATOM 723 C C . LEU A 1 115 ? 67.775 -6.398 18.339 1.00 68.60 113 LEU A C 1
ATOM 724 O O . LEU A 1 115 ? 67.807 -6.675 17.154 1.00 79.58 113 LEU A O 1
ATOM 729 N N . A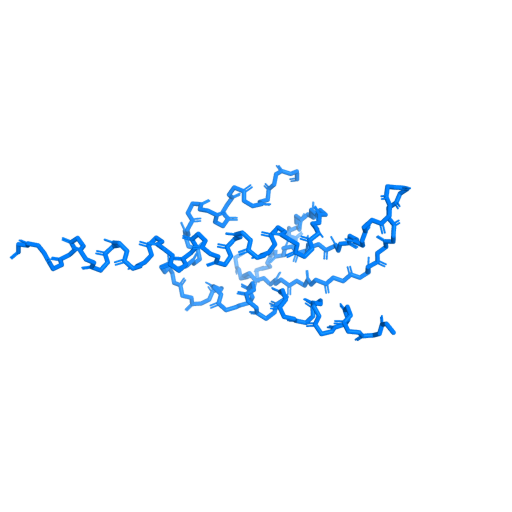SN A 1 116 ? 68.721 -6.789 19.188 1.00 63.48 114 ASN A N 1
ATOM 730 C CA . ASN A 1 116 ? 69.898 -7.548 18.758 1.00 59.66 114 ASN A CA 1
ATOM 731 C C . ASN A 1 116 ? 69.535 -8.829 18.001 1.00 77.88 114 ASN A C 1
ATOM 732 O O . ASN A 1 116 ? 70.114 -9.151 16.964 1.00 70.65 114 ASN A O 1
ATOM 737 N N . ASN A 1 117 ? 68.554 -9.553 18.517 1.00 76.23 115 ASN A N 1
ATOM 738 C CA . ASN A 1 117 ? 68.176 -10.821 17.919 1.00 78.52 115 ASN A CA 1
ATOM 739 C C . ASN A 1 117 ? 67.171 -10.650 16.792 1.00 74.90 115 ASN A C 1
ATOM 740 O O . ASN A 1 117 ? 66.612 -11.629 16.296 1.00 81.70 115 ASN A O 1
ATOM 745 N N . SER A 1 118 ? 66.948 -9.404 16.386 1.00 61.56 116 SER A N 1
ATOM 746 C CA . SER A 1 118 ? 65.912 -9.119 15.415 1.00 73.42 116 SER A CA 1
ATOM 747 C C . SER A 1 118 ? 66.239 -9.785 14.096 1.00 80.24 116 SER A C 1
ATOM 748 O O . SER A 1 118 ? 67.397 -9.799 13.670 1.00 79.61 116 SER A O 1
ATOM 751 N N . PRO A 1 119 ? 65.219 -10.369 13.460 1.00 79.30 117 PRO A N 1
ATOM 752 C CA . PRO A 1 119 ? 65.376 -10.918 12.108 1.00 84.81 117 PRO A CA 1
ATOM 753 C C . PRO A 1 119 ? 65.701 -9.820 11.102 1.00 76.77 117 PRO A C 1
ATOM 754 O O . PRO A 1 119 ? 66.600 -10.006 10.278 1.00 85.87 117 PRO A O 1
ATOM 758 N N . GLN A 1 120 ? 64.995 -8.693 11.180 1.00 79.07 118 GLN A N 1
ATOM 759 C CA . GLN A 1 120 ? 65.250 -7.571 10.280 1.00 71.25 118 GLN A CA 1
ATOM 760 C C . GLN A 1 120 ? 66.719 -7.158 10.342 1.00 75.18 118 GLN A C 1
ATOM 761 O O . GLN A 1 120 ? 67.333 -6.860 9.324 1.00 77.28 118 GLN A O 1
ATOM 767 N N . LEU A 1 121 ? 67.290 -7.168 11.539 1.00 78.58 119 LEU A N 1
ATOM 768 C CA . LEU A 1 121 ? 68.709 -6.867 11.698 1.00 73.82 119 LEU A CA 1
ATOM 769 C C . LEU A 1 121 ? 69.629 -7.860 10.974 1.00 77.19 119 LEU A C 1
ATOM 770 O O . LEU A 1 121 ? 70.631 -7.475 10.365 1.00 61.80 119 LEU A O 1
ATOM 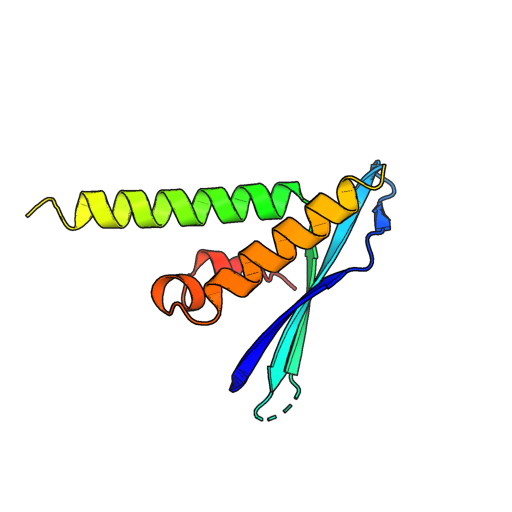775 N N . LYS A 1 122 ? 69.294 -9.141 11.059 1.00 62.41 120 LYS A N 1
ATOM 776 C CA . LYS A 1 122 ? 70.126 -10.165 10.461 1.00 65.43 120 LYS A CA 1
ATOM 777 C C . LYS A 1 122 ? 70.018 -10.151 8.932 1.00 72.65 120 LYS A C 1
ATOM 778 O O . LYS A 1 122 ? 71.006 -10.412 8.251 1.00 76.13 120 LYS A O 1
ATOM 784 N N . GLU A 1 123 ? 68.837 -9.838 8.393 1.00 62.36 121 GLU A N 1
ATOM 785 C CA . GLU A 1 123 ? 68.678 -9.756 6.933 1.00 78.15 121 GLU A CA 1
ATOM 786 C C . GLU A 1 123 ? 69.467 -8.575 6.368 1.00 76.49 121 GLU A C 1
ATOM 787 O O . GLU A 1 123 ? 70.015 -8.637 5.263 1.00 77.66 121 GLU A O 1
ATOM 793 N N . PHE A 1 124 ? 69.533 -7.507 7.156 1.00 72.80 122 PHE A N 1
ATOM 794 C CA . PHE A 1 124 ? 70.255 -6.293 6.796 1.00 66.29 122 PHE A CA 1
ATOM 795 C C . PHE A 1 124 ? 71.669 -6.565 6.296 1.00 67.34 122 PHE A C 1
ATOM 796 O O . PHE A 1 124 ? 72.208 -5.807 5.496 1.00 73.12 122 PHE A O 1
ATOM 804 N N . PHE A 1 125 ? 72.275 -7.647 6.765 1.00 73.10 123 PHE A N 1
ATOM 805 C CA . PHE A 1 125 ? 73.614 -7.995 6.309 1.00 70.47 123 PHE A CA 1
ATOM 806 C C . PHE A 1 125 ? 73.547 -9.063 5.232 1.00 82.05 123 PHE A C 1
ATOM 807 O O . PHE A 1 125 ? 73.669 -10.248 5.525 1.00 74.16 123 PHE A O 1
ATOM 815 N N . ARG A 1 126 ? 73.350 -8.610 3.987 1.00 85.78 124 ARG A N 1
ATOM 816 C CA . ARG A 1 126 ? 73.272 -9.468 2.805 1.00 77.63 124 ARG A CA 1
ATOM 817 C C . ARG A 1 126 ? 74.552 -10.254 2.558 1.00 80.98 124 ARG A C 1
ATOM 818 O O . ARG A 1 126 ? 74.583 -11.481 2.693 1.00 78.95 124 ARG A O 1
ATOM 826 N N . GLY A 1 127 ? 75.597 -9.533 2.150 1.00 91.46 125 GLY A N 1
ATOM 827 C CA . GLY A 1 127 ? 76.890 -10.124 1.847 1.00 73.28 125 GLY A CA 1
ATOM 828 C C . GLY A 1 127 ? 77.838 -10.025 3.033 1.00 95.90 125 GLY A C 1
ATOM 829 O O . GLY A 1 127 ? 77.770 -10.813 3.981 1.00 82.03 125 GLY A O 1
#

Secondary structure (DSSP, 8-state):
--EEEEEEEEEE-TTS-EEEEEEEEE---EEEEEEE-HHHHHHHHHHHHHHHHHHHHHHTT---HHHHHHHHHHHHHHTTTT-HHHHT-HHHHHT---

Sequence (98 aa):
FLRHYTVSDPRTHPKGYTEYKVTAQFISVKEVVVWKRYSDFRKLHGDLAYTHRNLFRRLEEFASVIEERRKGAEDLLRFTVHIPALNNSPQLKEFFRG

InterPro domains:
  IPR001683 Phox homology [PF00787] (42-123)
  IPR001683 Phox homology [PS50195] (1-130)
  I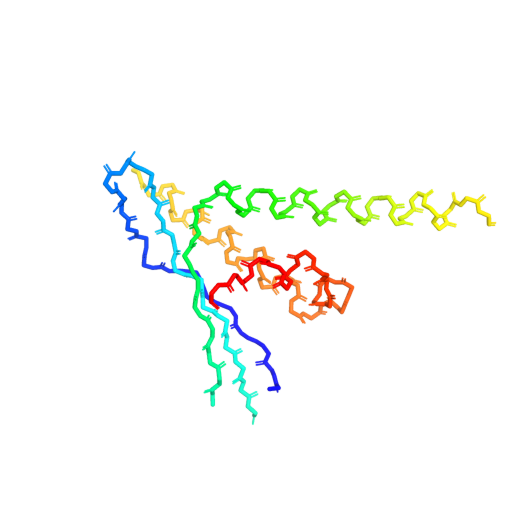PR001683 Phox homology [SM00312] (8-126)
  IPR007330 MIT domain [PF04212] (269-332)
  IPR007330 MIT domain [SM00745] (265-342)
  IPR036181 MIT domain superfamily [SSF116846] (264-339)
  IPR036871 PX domain superfamily [G3DSA:3.30.1520.10] (3-135)
  IPR036871 PX domain superfamily [SSF64268] (6-124)
  IPR051866 Intracellular Signaling and Trafficking Protein [PTHR15508] (1-339)

Solvent-accessible surface area: 7204 Å² total; per-residue (Å²): 198,118,85,74,4,37,1,31,83,51,146,80,56,134,167,53,63,35,39,1,66,0,9,5,41,59,76,129,131,162,103,53,52,8,116,7,104,57,56,38,4,133,142,8,95,28,45,14,54,144,44,61,102,69,90,108,160,151,141,134,132,137,122,91,97,50,82,120,93,44,105,36,4,16,62,46,0,102,126,2,21,153,62,96,63,20,23,84,6,90,59,3,124,146,19,37,196,82

Radius of gyration: 14.89 Å; Cα contacts (8 Å, |Δi|>4): 121; chains: 1; bounding box: 44×32×36 Å

Nearest PDB structures (foldseek):
  6ecm-assembly1_A-2  TM=1.010E+00  e=5.547E-18  Homo sapiens
  6mbi-assembly1_A-2  TM=8.903E-01  e=8.678E-13  Homo sapiens
  5gw0-assembly2_D  TM=7.567E-01  e=7.042E-03  Homo sapiens
  5gw1-assembly1_B  TM=7.388E-01  e=1.470E-02  Homo sapiens
  5gw0-assembly3_E  TM=7.092E-01  e=1.150E-02  Homo sapiens

B-factor: mean 78.98, std 14.6, range [47.39, 124.13]

GO terms:
  GO:0005515 protein binding (F, IPI)
  GO:0005829 cytosol (C, IDA)

Foldseek 3Di:
DAKDWAKDDWDADPVGFIKIWIWIADDCGDIAIDIGGLVLLVVLVVVLVVVVVVVVVVVPPCVCVVVVSRVVSRVVVVVQRPPCVRVVDPSVVVSRPD

Organism: Homo sapiens (NCBI:txid9606)